Protein AF-A0A7S1Y9F1-F1 (afdb_monomer_lite)

Organism: NCBI:txid210454

Sequence (113 aa):
LQRNHETAYEVALETCVLLKNDDQVLPLDAHKIQKFAVVGNFAKYPRYQGMGSSQVLASKVDNALDSFLHALSGRADNTFALDETLFIQGPKELHFAAGYNEDEAGDNEESVR

Radius of gyration: 18.13 Å; chains: 1; bounding box: 46×38×48 Å

Secondary structure (DSSP, 8-state):
-HHHHHHHHHHHHHH------GGG--S--TTT-SEEEEESGGGTS---S-SSTT----S----HHHHHHHHHTTT-EEEEESSS-----STT---------GGGS--------

pLDDT: mean 73.53, std 22.89, range [33.09, 97.5]

Foldseek 3Di:
DVVVVVVVVVVVVVPDDDPDQPPNPPPDDLQPAAEDEDEEQCQCVPDPDDDDPPDDDDPDDDHNVVVVCVVNPPHYQYAYDHDDDDDDDDRDDHDDDDDDDPVPPDPPPPPDD

InterPro domains:
  IPR002772 Glycoside hydrolase family 3 C-terminal domain [PF01915] (17-85)
  IPR036881 Glycoside hydrolase family 3 C-terminal domain superfamily [G3DSA:3.40.50.1700] (2-111)
  IPR036881 Glycoside hydrolase family 3 C-terminal domain superfamily [SSF52279] (17-76)

Structure (mmCIF, N/CA/C/O backbone):
data_AF-A0A7S1Y9F1-F1
#
_entry.id   AF-A0A7S1Y9F1-F1
#
loop_
_atom_site.group_PDB
_atom_site.id
_atom_site.type_symbol
_atom_site.label_atom_id
_atom_site.label_alt_id
_atom_site.label_comp_id
_atom_site.label_asym_id
_atom_site.label_entity_id
_atom_site.label_seq_id
_atom_site.pdbx_PDB_ins_code
_atom_site.Cartn_x
_atom_site.Cartn_y
_atom_site.Cartn_z
_atom_site.occupancy
_atom_site.B_iso_or_equiv
_atom_site.auth_seq_id
_atom_site.auth_comp_id
_atom_site.auth_asym_id
_atom_site.auth_atom_id
_atom_site.pdbx_PDB_model_num
ATOM 1 N N . LEU A 1 1 ? 15.638 14.405 -1.990 1.00 70.94 1 LEU A N 1
ATOM 2 C CA . LEU A 1 1 ? 15.099 13.100 -1.541 1.00 70.94 1 LEU A CA 1
ATOM 3 C C . LEU A 1 1 ? 13.605 13.191 -1.255 1.00 70.94 1 LEU A C 1
ATOM 5 O O . LEU A 1 1 ? 12.861 12.536 -1.964 1.00 70.94 1 LEU A O 1
ATOM 9 N N . GLN A 1 2 ? 13.162 14.064 -0.342 1.00 80.75 2 GLN A N 1
ATOM 10 C CA . GLN A 1 2 ? 11.734 14.254 -0.039 1.00 80.75 2 GLN A CA 1
ATOM 11 C C . GLN A 1 2 ? 10.877 14.574 -1.281 1.00 80.75 2 GLN A C 1
ATOM 13 O O . GLN A 1 2 ? 9.926 13.859 -1.561 1.00 80.75 2 GLN A O 1
ATOM 18 N N . ARG A 1 3 ? 11.306 15.542 -2.105 1.00 89.25 3 ARG A N 1
ATOM 19 C CA . ARG A 1 3 ? 10.607 15.910 -3.350 1.00 89.25 3 ARG A CA 1
ATOM 20 C C . ARG A 1 3 ? 10.457 14.756 -4.352 1.00 89.25 3 ARG A C 1
ATOM 22 O O . ARG A 1 3 ? 9.434 14.650 -5.007 1.00 89.25 3 ARG A O 1
ATOM 29 N N . ASN A 1 4 ? 11.456 13.874 -4.459 1.00 91.06 4 ASN A N 1
ATOM 30 C CA . ASN A 1 4 ? 11.378 12.715 -5.360 1.00 91.06 4 ASN A CA 1
ATOM 31 C C . ASN A 1 4 ? 10.375 11.683 -4.837 1.00 91.06 4 ASN A C 1
ATOM 33 O O . ASN A 1 4 ? 9.670 11.057 -5.619 1.00 91.06 4 ASN A O 1
ATOM 37 N N . HIS A 1 5 ? 10.334 11.502 -3.517 1.00 92.88 5 HIS A N 1
ATOM 38 C CA . HIS A 1 5 ? 9.402 10.593 -2.870 1.00 92.88 5 HIS A CA 1
ATOM 39 C C . HIS A 1 5 ? 7.953 11.094 -2.978 1.00 92.88 5 HIS A C 1
ATOM 41 O O . HIS A 1 5 ? 7.072 10.306 -3.293 1.00 92.88 5 HIS A O 1
ATOM 47 N N . GLU A 1 6 ? 7.723 12.399 -2.812 1.00 95.19 6 GLU A N 1
ATOM 48 C CA . GLU A 1 6 ? 6.414 13.035 -3.023 1.00 95.19 6 GLU A CA 1
ATOM 49 C C . GLU A 1 6 ? 5.922 12.858 -4.463 1.00 95.19 6 GLU A C 1
ATOM 51 O O . GLU A 1 6 ? 4.816 12.375 -4.671 1.00 95.19 6 GLU A O 1
ATOM 56 N N . THR A 1 7 ? 6.767 13.136 -5.462 1.00 95.12 7 THR A N 1
ATOM 57 C CA . THR A 1 7 ? 6.400 12.912 -6.869 1.00 95.12 7 THR A CA 1
ATOM 58 C C . THR A 1 7 ? 6.125 11.435 -7.166 1.00 95.12 7 THR A C 1
ATOM 60 O O . THR A 1 7 ? 5.168 11.119 -7.866 1.00 95.12 7 THR A O 1
ATOM 63 N N . ALA A 1 8 ? 6.927 10.507 -6.632 1.00 94.12 8 ALA A N 1
ATOM 64 C CA . ALA A 1 8 ? 6.673 9.076 -6.803 1.00 94.12 8 ALA A CA 1
ATOM 65 C C . ALA A 1 8 ? 5.339 8.646 -6.167 1.00 94.12 8 ALA A C 1
ATOM 67 O O . ALA A 1 8 ? 4.625 7.826 -6.740 1.00 94.12 8 ALA A O 1
ATOM 68 N N . TYR A 1 9 ? 4.993 9.218 -5.011 1.00 93.81 9 TYR A N 1
ATOM 69 C CA . TYR A 1 9 ? 3.716 8.990 -4.341 1.00 93.81 9 TYR A CA 1
ATOM 70 C C . TYR A 1 9 ? 2.530 9.520 -5.164 1.00 93.81 9 TYR A C 1
ATOM 72 O O . TYR A 1 9 ? 1.561 8.792 -5.358 1.00 93.81 9 TYR A O 1
ATOM 80 N N . GLU A 1 10 ? 2.624 10.736 -5.710 1.00 96.62 10 GLU A N 1
ATOM 81 C CA . GLU A 1 10 ? 1.600 11.312 -6.599 1.00 96.62 10 GLU A CA 1
ATOM 82 C C . GLU A 1 10 ? 1.363 10.428 -7.831 1.00 96.62 10 GLU A C 1
ATOM 84 O O . GLU A 1 10 ? 0.230 10.042 -8.114 1.00 96.62 10 GLU A O 1
ATOM 89 N N . VAL A 1 11 ? 2.438 10.013 -8.508 1.00 96.31 11 VAL A N 1
ATOM 90 C CA . VAL A 1 11 ? 2.342 9.119 -9.671 1.00 96.31 11 VAL A CA 1
ATOM 91 C C . VAL A 1 11 ? 1.724 7.771 -9.288 1.00 96.31 11 VAL A C 1
ATOM 93 O O . VAL A 1 11 ? 0.899 7.242 -10.031 1.00 96.31 11 VAL A O 1
ATOM 96 N N . ALA A 1 12 ? 2.075 7.204 -8.130 1.00 94.12 12 ALA A N 1
ATOM 97 C CA . ALA A 1 12 ? 1.485 5.949 -7.663 1.00 94.12 12 ALA A CA 1
ATOM 98 C C . ALA A 1 12 ? -0.032 6.071 -7.424 1.00 94.12 12 ALA A C 1
ATOM 100 O O . ALA A 1 12 ? -0.776 5.147 -7.758 1.00 94.12 12 ALA A O 1
ATOM 101 N N . LEU A 1 13 ? -0.504 7.210 -6.902 1.00 94.31 13 LEU A N 1
ATOM 102 C CA . LEU A 1 13 ? -1.935 7.471 -6.714 1.00 94.31 13 LEU A CA 1
ATOM 103 C C . LEU A 1 13 ? -2.689 7.581 -8.044 1.00 94.31 13 LEU A C 1
ATOM 105 O O . LEU A 1 13 ? -3.802 7.074 -8.151 1.00 94.31 13 LEU A O 1
ATOM 109 N N . GLU A 1 14 ? -2.086 8.211 -9.052 1.00 96.94 14 GLU A N 1
ATOM 110 C CA . GLU A 1 14 ? -2.716 8.418 -10.364 1.00 96.94 14 GLU A CA 1
ATOM 111 C C . GLU A 1 14 ? -2.686 7.176 -11.266 1.00 96.94 14 GLU A C 1
ATOM 113 O O . GLU A 1 14 ? -3.464 7.077 -12.215 1.00 96.94 14 GLU A O 1
ATOM 118 N N . THR A 1 15 ? -1.796 6.222 -10.986 1.00 96.25 15 THR A N 1
ATOM 119 C CA . THR A 1 15 ? -1.592 5.027 -11.825 1.00 96.25 15 THR A CA 1
ATOM 120 C C . THR A 1 15 ? -2.247 3.761 -11.274 1.00 96.25 15 THR A C 1
ATOM 122 O O . THR A 1 15 ? -2.356 2.768 -11.996 1.00 96.25 15 THR A O 1
ATOM 125 N N . CYS A 1 16 ? -2.727 3.774 -10.027 1.00 95.50 16 CYS A N 1
ATOM 126 C CA . CYS A 1 16 ? -3.518 2.677 -9.472 1.00 95.50 16 CYS A CA 1
ATOM 127 C C . CYS A 1 16 ? -4.878 2.551 -10.178 1.00 95.50 16 CYS A C 1
ATOM 129 O O . CYS A 1 16 ? -5.620 3.522 -10.305 1.00 95.50 16 CYS A O 1
ATOM 131 N N . VAL A 1 17 ? -5.247 1.329 -10.578 1.00 96.94 17 VAL A N 1
ATOM 132 C CA . VAL A 1 17 ? -6.520 1.050 -11.262 1.00 96.94 17 VAL A CA 1
ATOM 133 C C . VAL A 1 17 ? -7.415 0.173 -10.390 1.00 96.94 17 VAL A C 1
ATOM 135 O O . VAL A 1 17 ? -7.059 -0.952 -10.039 1.00 96.94 17 VAL A O 1
ATOM 138 N N . LEU A 1 18 ? -8.612 0.669 -10.070 1.00 96.75 18 LEU A N 1
ATOM 139 C CA . LEU A 1 18 ? -9.650 -0.100 -9.386 1.00 96.75 18 LEU A CA 1
ATOM 140 C C . LEU A 1 18 ? -10.322 -1.060 -10.375 1.00 96.75 18 LEU A C 1
ATOM 142 O O . LEU A 1 18 ? -11.156 -0.651 -11.178 1.00 96.75 18 LEU A O 1
ATOM 146 N N . LEU A 1 19 ? -9.956 -2.340 -10.315 1.00 97.50 19 LEU A N 1
ATOM 147 C CA . LEU A 1 19 ? -10.472 -3.353 -11.244 1.00 97.50 19 LEU A CA 1
ATOM 148 C C . LEU A 1 19 ? -11.886 -3.833 -10.893 1.00 97.50 19 LEU A C 1
ATOM 150 O O . LEU A 1 19 ? -12.659 -4.182 -11.781 1.00 97.50 19 LEU A O 1
ATOM 154 N N . LYS A 1 20 ? -12.216 -3.883 -9.598 1.00 96.25 20 LYS A N 1
ATOM 155 C CA . LYS A 1 20 ? -13.479 -4.420 -9.086 1.00 96.25 20 LYS A CA 1
ATOM 156 C C . LYS A 1 20 ? -13.906 -3.676 -7.822 1.00 96.25 20 LYS A C 1
ATOM 158 O O . LYS A 1 20 ? -13.077 -3.448 -6.946 1.00 96.25 20 LYS A O 1
ATOM 163 N N . ASN A 1 21 ? -15.190 -3.332 -7.725 1.00 97.25 21 ASN A N 1
ATOM 164 C CA . ASN A 1 21 ? -15.789 -2.710 -6.540 1.00 97.25 21 ASN A CA 1
ATOM 165 C C . ASN A 1 21 ? -17.288 -3.033 -6.446 1.00 97.25 21 ASN A C 1
ATOM 167 O O . ASN A 1 21 ? -18.141 -2.150 -6.546 1.00 97.25 21 ASN A O 1
ATOM 171 N N . ASP A 1 22 ? -17.600 -4.319 -6.308 1.00 97.25 22 ASP A N 1
ATOM 172 C CA . ASP A 1 22 ? -18.970 -4.765 -6.047 1.00 97.25 22 ASP A CA 1
ATOM 173 C C . ASP A 1 22 ? -19.410 -4.270 -4.660 1.00 97.25 22 ASP A C 1
ATOM 175 O O . ASP A 1 22 ? -18.573 -4.028 -3.789 1.00 97.25 22 ASP A O 1
ATOM 179 N N . ASP A 1 23 ? -20.715 -4.088 -4.459 1.00 95.88 23 ASP A N 1
ATOM 180 C CA . ASP A 1 23 ? -21.318 -3.695 -3.174 1.00 95.88 23 ASP A CA 1
ATOM 181 C C . ASP A 1 23 ? -20.786 -2.391 -2.550 1.00 95.88 23 ASP A C 1
ATOM 183 O O . ASP A 1 23 ? -21.036 -2.116 -1.378 1.00 95.88 23 ASP A O 1
ATOM 187 N N . GLN A 1 24 ? -20.090 -1.558 -3.334 1.00 94.94 24 GLN A N 1
ATOM 188 C CA . GLN A 1 24 ? -19.498 -0.296 -2.872 1.00 94.94 24 GLN A CA 1
ATOM 189 C C . GLN A 1 24 ? -18.584 -0.493 -1.648 1.00 94.94 24 GLN A C 1
ATOM 191 O O . GLN A 1 24 ? -18.576 0.324 -0.728 1.00 94.94 24 GLN A O 1
ATOM 196 N N . VAL A 1 25 ? -17.810 -1.586 -1.634 1.00 93.69 25 VAL A N 1
ATOM 197 C CA . VAL A 1 25 ? -16.876 -1.906 -0.539 1.00 93.69 25 VAL A CA 1
ATOM 198 C C . VAL A 1 25 ? -15.841 -0.793 -0.338 1.00 93.69 25 VAL A C 1
ATOM 200 O O . VAL A 1 25 ? -15.448 -0.512 0.794 1.00 93.69 25 VAL A O 1
ATOM 203 N N . LEU A 1 26 ? -15.408 -0.148 -1.424 1.00 94.81 26 LEU A N 1
ATOM 204 C CA . LEU A 1 26 ? -14.555 1.038 -1.393 1.00 94.81 26 LEU A CA 1
ATOM 205 C C . LEU A 1 26 ? -15.340 2.308 -1.776 1.00 94.81 26 LEU A C 1
ATOM 207 O O . LEU A 1 26 ? -16.189 2.242 -2.673 1.00 94.81 26 LEU A O 1
ATOM 211 N N . PRO A 1 27 ? -15.008 3.476 -1.182 1.00 93.62 27 PRO A N 1
ATOM 212 C CA . PRO A 1 27 ? -13.928 3.705 -0.213 1.00 93.62 27 PRO A CA 1
ATOM 213 C C . PRO A 1 27 ? -14.250 3.184 1.194 1.00 93.62 27 PRO A C 1
ATOM 215 O O . PRO A 1 27 ? -15.402 3.170 1.622 1.00 93.62 27 PRO A O 1
ATOM 218 N N . LEU A 1 28 ? -13.210 2.804 1.940 1.00 90.12 28 LEU A N 1
ATOM 219 C CA . LEU A 1 28 ? -13.362 2.414 3.340 1.00 90.12 28 LEU A CA 1
ATOM 220 C C . LEU A 1 28 ? -13.718 3.626 4.209 1.00 90.12 28 LEU A C 1
ATOM 222 O O . LEU A 1 28 ? -13.066 4.669 4.141 1.00 90.12 28 LEU A O 1
ATOM 226 N N . ASP A 1 29 ? -14.704 3.461 5.088 1.00 88.25 29 ASP A N 1
ATOM 227 C CA . ASP A 1 29 ? -15.050 4.453 6.105 1.00 88.25 29 ASP A CA 1
ATOM 228 C C . ASP A 1 29 ? -14.270 4.177 7.399 1.00 88.25 29 ASP A C 1
ATOM 230 O O . ASP A 1 29 ? -14.635 3.310 8.198 1.00 88.25 29 ASP A O 1
ATOM 234 N N . ALA A 1 30 ? -13.199 4.942 7.619 1.00 82.94 30 ALA A N 1
ATOM 235 C CA . ALA A 1 30 ? -12.338 4.824 8.797 1.00 82.94 30 ALA A CA 1
ATOM 236 C C . ALA A 1 30 ? -13.083 4.995 10.135 1.00 82.94 30 ALA A C 1
ATOM 238 O O . ALA A 1 30 ? -12.602 4.515 11.158 1.00 82.94 30 ALA A O 1
ATOM 239 N N . HIS A 1 31 ? -14.254 5.644 10.152 1.00 83.81 31 HIS A N 1
ATOM 240 C CA . HIS A 1 31 ? -15.064 5.789 11.366 1.00 83.81 31 HIS A CA 1
ATOM 241 C C . HIS A 1 31 ? -15.887 4.541 11.694 1.00 83.81 31 HIS A C 1
ATOM 243 O O . HIS A 1 31 ? -16.317 4.376 12.835 1.00 83.81 31 HIS A O 1
ATOM 249 N N . LYS A 1 32 ? -16.120 3.668 10.709 1.00 85.69 32 LYS A N 1
ATOM 250 C CA . LYS A 1 32 ? -16.879 2.421 10.879 1.00 85.69 32 LYS A CA 1
ATOM 251 C C . LYS A 1 32 ? -15.982 1.206 11.100 1.00 85.69 32 LYS A C 1
ATOM 253 O O . LYS A 1 32 ? -16.472 0.160 11.526 1.00 85.69 32 LYS A O 1
ATOM 258 N N . ILE A 1 33 ? -14.684 1.332 10.837 1.00 83.62 33 ILE A N 1
ATOM 259 C CA . ILE A 1 33 ? -13.714 0.260 11.049 1.00 83.62 33 ILE A CA 1
ATOM 260 C C . ILE A 1 33 ? -13.412 0.152 12.544 1.00 83.62 33 ILE A C 1
ATOM 262 O O . ILE A 1 33 ? -12.666 0.949 13.098 1.00 83.62 33 ILE A O 1
ATOM 266 N N . GLN A 1 34 ? -13.988 -0.859 13.193 1.00 80.94 34 GLN A N 1
ATOM 267 C CA . GLN A 1 34 ? -13.663 -1.207 14.584 1.00 80.94 34 GLN A CA 1
ATOM 268 C C . GLN A 1 34 ? -12.530 -2.230 14.666 1.00 80.94 34 GLN A C 1
ATOM 270 O O . GLN A 1 34 ? -11.790 -2.253 15.644 1.00 80.94 34 GLN A O 1
ATOM 275 N N . LYS A 1 35 ? -12.420 -3.088 13.647 1.00 81.00 35 LYS A N 1
ATOM 276 C CA . LYS A 1 35 ? -11.432 -4.161 13.524 1.00 81.00 35 LYS A CA 1
ATOM 277 C C . LYS A 1 35 ? -11.021 -4.301 12.073 1.00 81.00 35 LYS A C 1
ATOM 279 O O . LYS A 1 35 ? -11.874 -4.228 11.189 1.00 81.00 35 LYS A O 1
ATOM 284 N N . PHE A 1 36 ? -9.739 -4.536 11.839 1.00 79.25 36 PHE A N 1
ATOM 285 C CA . PHE A 1 36 ? -9.222 -4.827 10.509 1.00 79.25 36 PHE A CA 1
ATOM 286 C C . PHE A 1 36 ? -8.109 -5.869 10.578 1.00 79.25 36 PHE A C 1
ATOM 288 O O . PHE A 1 36 ? -7.429 -6.001 11.596 1.00 79.25 36 PHE A O 1
ATOM 295 N N . ALA A 1 37 ? -7.946 -6.594 9.475 1.00 82.06 37 ALA A N 1
ATOM 296 C CA . ALA A 1 37 ? -6.839 -7.504 9.248 1.00 82.06 37 ALA A CA 1
ATOM 297 C C . ALA A 1 37 ? -6.143 -7.112 7.945 1.00 82.06 37 ALA A C 1
ATOM 299 O O . ALA A 1 37 ? -6.804 -6.814 6.950 1.00 82.06 37 ALA A O 1
ATOM 300 N N . VAL A 1 38 ? -4.813 -7.116 7.961 1.00 81.25 38 VAL A N 1
ATOM 301 C CA . VAL A 1 38 ? -3.982 -6.960 6.764 1.00 81.25 38 VAL A CA 1
ATOM 302 C C . VAL A 1 38 ? -3.284 -8.292 6.531 1.00 81.25 38 VAL A C 1
ATOM 304 O O . VAL A 1 38 ? -2.665 -8.813 7.458 1.00 81.25 38 VAL A O 1
ATOM 307 N N . VAL A 1 39 ? -3.428 -8.841 5.323 1.00 83.19 39 VAL A N 1
ATOM 308 C CA . VAL A 1 39 ? -2.925 -10.169 4.949 1.00 83.19 39 VAL A CA 1
ATOM 309 C C . VAL A 1 39 ? -2.028 -10.050 3.721 1.00 83.19 39 VAL A C 1
ATOM 311 O O . VAL A 1 39 ? -2.379 -9.374 2.754 1.00 83.19 39 VAL A O 1
ATOM 314 N N . GLY A 1 40 ? -0.886 -10.735 3.768 1.00 80.88 40 GLY A N 1
ATOM 315 C CA . GLY A 1 40 ? 0.061 -10.869 2.659 1.00 80.88 40 GLY A CA 1
ATOM 316 C C . GLY A 1 40 ? 1.417 -10.212 2.934 1.00 80.88 40 GLY A C 1
ATOM 317 O O . GLY A 1 40 ? 1.498 -9.131 3.515 1.00 80.88 40 GLY A O 1
ATOM 318 N N . ASN A 1 41 ? 2.497 -10.857 2.480 1.00 84.56 41 ASN A N 1
ATOM 319 C CA . ASN A 1 41 ? 3.879 -10.461 2.786 1.00 84.56 41 ASN A CA 1
ATOM 320 C C . ASN A 1 41 ? 4.215 -9.021 2.335 1.00 84.56 41 ASN A C 1
ATOM 322 O O . ASN A 1 41 ? 4.843 -8.245 3.061 1.00 84.56 41 ASN A O 1
ATOM 326 N N . PHE A 1 42 ? 3.705 -8.610 1.168 1.00 89.00 42 PHE A N 1
ATOM 327 C CA . PHE A 1 42 ? 3.949 -7.274 0.612 1.00 89.00 42 PHE A CA 1
ATOM 328 C C . PHE A 1 42 ? 3.291 -6.131 1.387 1.00 89.00 42 PHE A C 1
ATOM 330 O O . PHE A 1 42 ? 3.633 -4.970 1.159 1.00 89.00 42 PHE A O 1
ATOM 337 N N . ALA A 1 43 ? 2.397 -6.431 2.333 1.00 86.56 43 ALA A N 1
ATOM 338 C CA . ALA A 1 43 ? 1.854 -5.413 3.217 1.00 86.56 43 ALA A CA 1
ATOM 339 C C . ALA A 1 43 ? 2.942 -4.773 4.089 1.00 86.56 43 ALA A C 1
ATOM 341 O O . ALA A 1 43 ? 2.888 -3.565 4.314 1.00 86.56 43 ALA A O 1
ATOM 342 N N . LYS A 1 44 ? 3.927 -5.561 4.549 1.00 88.56 44 LYS A N 1
ATOM 343 C CA . LYS A 1 44 ? 5.073 -5.081 5.340 1.00 88.56 44 LYS A CA 1
ATOM 344 C C . LYS A 1 44 ? 6.357 -4.970 4.520 1.00 88.56 44 LYS A C 1
ATOM 346 O O . LYS A 1 44 ? 7.129 -4.042 4.755 1.00 88.56 44 LYS A O 1
ATOM 351 N N . TYR A 1 45 ? 6.558 -5.861 3.550 1.00 89.62 45 TYR A N 1
ATOM 352 C CA . TYR A 1 45 ? 7.747 -5.911 2.694 1.00 89.62 45 TYR A CA 1
ATOM 353 C C . TYR A 1 45 ? 7.380 -5.586 1.236 1.00 89.62 45 TYR A C 1
ATOM 355 O 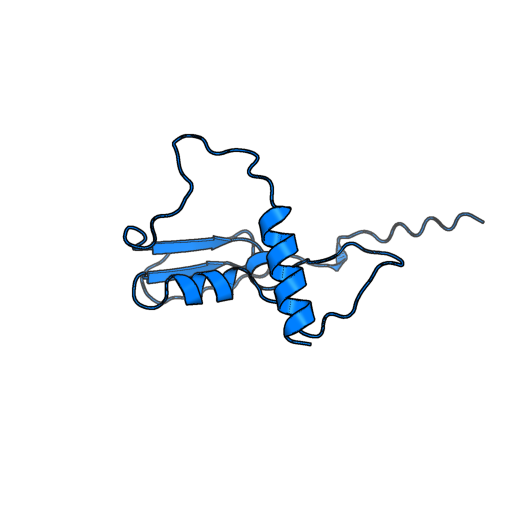O . TYR A 1 45 ? 7.244 -6.488 0.411 1.00 89.62 45 TYR A O 1
ATOM 363 N N . PRO A 1 46 ? 7.142 -4.306 0.903 1.00 91.56 46 PRO A N 1
ATOM 364 C CA . PRO A 1 46 ? 6.544 -3.907 -0.365 1.00 91.56 46 PRO A CA 1
ATOM 365 C C . PRO A 1 46 ? 7.445 -4.217 -1.561 1.00 91.56 46 PRO A C 1
ATOM 367 O O . PRO A 1 46 ? 8.630 -3.879 -1.588 1.00 91.56 46 PRO A O 1
ATOM 370 N N . ARG A 1 47 ? 6.838 -4.764 -2.615 1.00 90.75 47 ARG A N 1
ATOM 371 C CA . ARG A 1 47 ? 7.457 -4.872 -3.936 1.00 90.75 47 ARG A CA 1
ATOM 372 C C . ARG A 1 47 ? 7.093 -3.643 -4.769 1.00 90.75 47 ARG A C 1
ATOM 374 O O . ARG A 1 47 ? 5.985 -3.553 -5.282 1.00 90.75 47 ARG A O 1
ATOM 381 N N . TYR A 1 48 ? 8.030 -2.708 -4.911 1.00 90.50 48 TYR A N 1
ATOM 382 C CA . TYR A 1 48 ? 7.820 -1.450 -5.646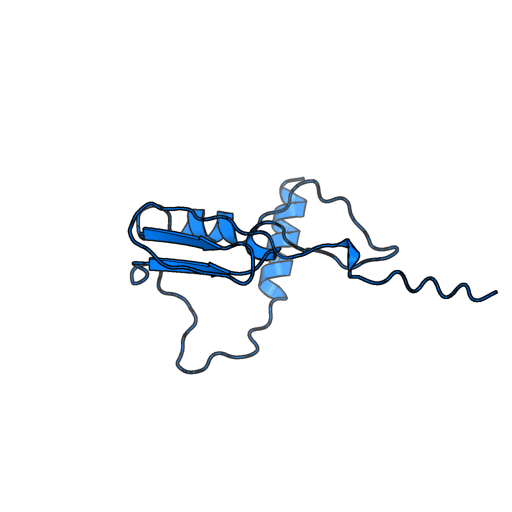 1.00 90.50 48 TYR A CA 1
ATOM 383 C C . TYR A 1 48 ? 8.409 -1.447 -7.066 1.00 90.50 48 TYR A C 1
ATOM 385 O O . TYR A 1 48 ? 8.207 -0.493 -7.811 1.00 90.50 48 TYR A O 1
ATOM 393 N N . GLN A 1 49 ? 9.151 -2.491 -7.447 1.00 90.44 49 GLN A N 1
ATOM 394 C CA . GLN A 1 49 ? 9.772 -2.604 -8.767 1.00 90.44 49 GLN A CA 1
ATOM 395 C C . GLN A 1 49 ? 9.852 -4.054 -9.258 1.00 90.44 49 GLN A C 1
ATOM 397 O O . GLN A 1 49 ? 9.770 -5.012 -8.480 1.00 90.44 49 GLN A O 1
ATOM 402 N N . GLY A 1 50 ? 10.004 -4.201 -10.575 1.00 89.06 50 GLY A N 1
ATOM 403 C CA . GLY A 1 50 ? 10.317 -5.471 -11.226 1.00 89.06 50 GLY A CA 1
ATOM 404 C C . GLY A 1 50 ? 11.793 -5.862 -11.086 1.00 89.06 50 GLY A C 1
ATOM 405 O O . GLY A 1 50 ? 12.585 -5.181 -10.436 1.00 89.06 50 GLY A O 1
ATOM 406 N N . MET A 1 51 ? 12.158 -6.977 -11.714 1.00 87.62 51 MET A N 1
ATOM 407 C CA . MET A 1 51 ? 13.549 -7.431 -11.826 1.00 87.62 51 MET A CA 1
ATOM 408 C C . MET A 1 51 ? 14.173 -6.936 -13.139 1.00 87.62 51 MET A C 1
ATOM 410 O O . MET A 1 51 ? 13.454 -6.593 -14.077 1.00 87.62 51 MET A O 1
ATOM 414 N N . GLY A 1 52 ? 15.506 -6.919 -13.212 1.00 89.12 52 GLY A N 1
ATOM 415 C CA . GLY A 1 52 ? 16.259 -6.588 -14.427 1.00 89.12 52 GLY A CA 1
ATOM 416 C C . GLY A 1 52 ? 16.991 -5.247 -14.364 1.00 89.12 52 GLY A C 1
ATOM 417 O O . GLY A 1 52 ? 17.197 -4.675 -13.296 1.00 89.12 52 GLY A O 1
ATOM 418 N N . SER A 1 53 ? 17.395 -4.731 -15.526 1.00 91.50 53 SER A N 1
ATOM 419 C CA . SER A 1 53 ? 18.280 -3.558 -15.640 1.00 91.50 53 SER A CA 1
ATOM 420 C C . SER A 1 53 ? 17.683 -2.240 -15.135 1.00 91.50 53 SER A C 1
ATOM 422 O O . SER A 1 53 ? 18.397 -1.248 -15.033 1.00 91.50 53 SER A O 1
ATOM 424 N N . SER A 1 54 ? 16.383 -2.207 -14.838 1.00 89.75 54 SER A N 1
ATOM 425 C CA . SER A 1 54 ? 15.670 -1.022 -14.346 1.00 89.75 54 SER A CA 1
ATOM 426 C C . SER A 1 54 ? 15.579 -0.954 -12.819 1.00 89.75 54 SER A C 1
ATOM 428 O O . SER A 1 54 ? 14.792 -0.166 -12.300 1.00 89.75 54 SER A O 1
ATOM 430 N N . GLN A 1 55 ? 16.348 -1.770 -12.092 1.00 90.12 55 GLN A N 1
ATOM 431 C CA . GLN A 1 55 ? 16.382 -1.713 -10.633 1.00 90.12 55 GLN A CA 1
ATOM 432 C C . GLN A 1 55 ? 16.918 -0.369 -10.132 1.00 90.12 55 GLN A C 1
ATOM 434 O O . GLN A 1 55 ? 17.988 0.098 -10.524 1.00 90.12 55 GLN A O 1
ATOM 439 N N . VAL A 1 56 ? 16.173 0.223 -9.206 1.00 88.94 56 VAL A N 1
ATOM 440 C CA . VAL A 1 56 ? 16.525 1.450 -8.500 1.00 88.94 56 VAL A CA 1
ATOM 441 C C . VAL A 1 56 ? 16.657 1.137 -7.014 1.00 88.94 56 VAL A C 1
ATOM 443 O O . VAL A 1 56 ? 15.832 0.435 -6.432 1.00 88.94 56 VAL A O 1
ATOM 446 N N . LEU A 1 57 ? 17.692 1.682 -6.375 1.00 88.94 57 LEU A N 1
ATOM 447 C CA . LEU A 1 57 ? 17.841 1.644 -4.920 1.00 88.94 57 LEU A CA 1
ATOM 448 C C . LEU A 1 57 ? 17.111 2.844 -4.311 1.00 88.94 57 LEU A C 1
ATOM 450 O O . LEU A 1 57 ? 17.641 3.956 -4.266 1.00 88.94 57 LEU A O 1
ATOM 454 N N . ALA A 1 58 ? 15.869 2.632 -3.874 1.00 90.50 58 ALA A N 1
ATOM 455 C CA . ALA A 1 58 ? 15.070 3.683 -3.256 1.00 90.50 58 ALA A CA 1
ATOM 456 C C . ALA A 1 58 ? 15.613 4.058 -1.865 1.00 90.50 58 ALA A C 1
ATOM 458 O O . ALA A 1 58 ? 15.823 3.203 -1.010 1.00 90.50 58 ALA A O 1
ATOM 459 N N . SER A 1 59 ? 15.784 5.357 -1.605 1.00 91.38 59 SER A N 1
ATOM 460 C CA . SER A 1 59 ? 16.220 5.860 -0.292 1.00 91.38 59 SER A CA 1
ATOM 461 C C . SER A 1 59 ? 15.130 5.795 0.784 1.00 91.38 59 SER A C 1
ATOM 463 O O . SER A 1 59 ? 15.426 5.930 1.967 1.00 91.38 59 SER A O 1
ATOM 465 N N . LYS A 1 60 ? 13.862 5.681 0.373 1.00 92.31 60 LYS A N 1
ATOM 466 C CA . LYS A 1 60 ? 12.688 5.572 1.242 1.00 92.31 60 LYS A CA 1
ATOM 467 C C . LYS A 1 60 ? 11.629 4.728 0.541 1.00 92.31 60 LYS A C 1
ATOM 469 O O . LYS A 1 60 ? 11.351 4.967 -0.633 1.00 92.31 60 LYS A O 1
ATOM 474 N N . VAL A 1 61 ? 11.028 3.798 1.276 1.00 93.50 61 VAL A N 1
ATOM 475 C CA . VAL A 1 61 ? 9.906 2.973 0.823 1.00 93.50 61 VAL A CA 1
ATOM 476 C C . VAL A 1 61 ? 8.888 2.905 1.957 1.00 93.50 61 VAL A C 1
ATOM 478 O O . VAL A 1 61 ? 9.246 2.539 3.075 1.00 93.50 61 VAL A O 1
ATOM 481 N N . ASP A 1 62 ? 7.641 3.280 1.679 1.00 94.25 62 ASP A N 1
ATOM 482 C CA . ASP A 1 62 ? 6.529 3.103 2.616 1.00 94.25 62 ASP A CA 1
ATOM 483 C C . ASP A 1 62 ? 5.856 1.745 2.371 1.00 94.25 62 ASP A C 1
ATOM 485 O O . ASP A 1 62 ? 5.844 1.243 1.245 1.00 94.25 62 ASP A O 1
ATOM 489 N N . ASN A 1 63 ? 5.304 1.139 3.423 1.00 93.69 63 ASN A N 1
ATOM 490 C CA . ASN A 1 63 ? 4.584 -0.132 3.341 1.00 93.69 63 ASN A CA 1
ATOM 491 C C . ASN A 1 63 ? 3.120 0.043 3.758 1.00 93.69 63 ASN A C 1
ATOM 493 O O . ASN A 1 63 ? 2.801 0.869 4.614 1.00 93.69 63 ASN A O 1
ATOM 497 N N . ALA A 1 64 ? 2.236 -0.752 3.153 1.00 91.50 64 ALA A N 1
ATOM 498 C CA . ALA A 1 64 ? 0.796 -0.618 3.341 1.00 91.50 64 ALA A CA 1
ATOM 499 C C . ALA A 1 64 ? 0.371 -0.821 4.803 1.00 91.50 64 ALA A C 1
ATOM 501 O O . ALA A 1 64 ? -0.499 -0.100 5.284 1.00 91.50 64 ALA A O 1
ATOM 502 N N . LEU A 1 65 ? 0.993 -1.762 5.522 1.00 88.81 65 LEU A N 1
A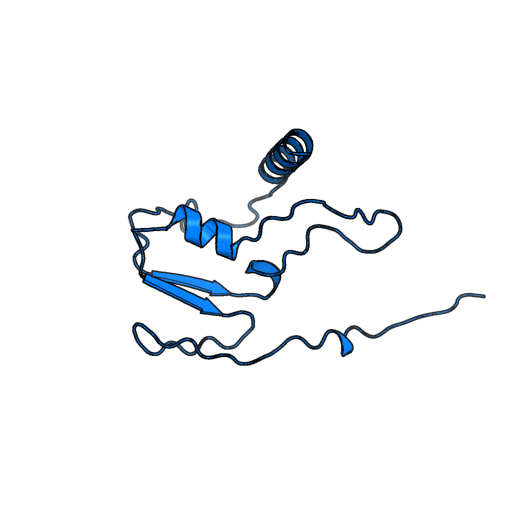TOM 503 C CA . LEU A 1 65 ? 0.679 -2.058 6.920 1.00 88.81 65 LEU A CA 1
ATOM 504 C C . LEU A 1 65 ? 0.875 -0.828 7.816 1.00 88.81 65 LEU A C 1
ATOM 506 O O . LEU A 1 65 ? -0.055 -0.414 8.513 1.00 88.81 65 LEU A O 1
ATOM 510 N N . ASP A 1 66 ? 2.058 -0.218 7.769 1.00 88.88 66 ASP A N 1
ATOM 511 C CA . ASP A 1 66 ? 2.366 0.958 8.582 1.00 88.88 66 ASP A CA 1
ATOM 512 C C . ASP A 1 66 ? 1.496 2.158 8.162 1.00 88.88 66 ASP A C 1
ATOM 514 O O . ASP A 1 66 ? 1.028 2.909 9.020 1.00 88.88 66 ASP A O 1
ATOM 518 N N . SER A 1 67 ? 1.188 2.302 6.865 1.00 90.81 67 SER A N 1
ATOM 519 C CA . SER A 1 67 ? 0.263 3.330 6.368 1.00 90.81 67 SER A CA 1
ATOM 520 C C . SER A 1 67 ? -1.173 3.140 6.876 1.00 90.81 67 SER A C 1
ATOM 522 O O . SER A 1 67 ? -1.794 4.115 7.305 1.00 90.81 67 SER A O 1
ATOM 524 N N . PHE A 1 68 ? -1.701 1.910 6.893 1.00 87.06 68 PHE A N 1
ATOM 525 C CA . PHE A 1 68 ? -3.026 1.608 7.453 1.00 87.06 68 PHE A CA 1
ATOM 526 C C . PHE A 1 68 ? -3.069 1.847 8.961 1.00 87.06 68 PHE A C 1
ATOM 528 O O . PHE A 1 68 ? -4.007 2.468 9.459 1.00 87.06 68 PHE A O 1
ATOM 535 N N . LEU A 1 69 ? -2.038 1.405 9.685 1.00 85.56 69 LEU A N 1
ATOM 536 C CA . LEU A 1 69 ? -1.888 1.658 11.117 1.00 85.56 69 LEU A CA 1
ATOM 537 C C . LEU A 1 69 ? -1.886 3.152 11.431 1.00 85.56 69 LEU A C 1
ATOM 539 O O . LEU A 1 69 ? -2.591 3.590 12.338 1.00 85.56 69 LEU A O 1
ATOM 543 N N . HIS A 1 70 ? -1.130 3.935 10.663 1.00 86.75 70 HIS A N 1
ATOM 544 C CA . HIS A 1 70 ? -1.098 5.382 10.806 1.00 86.75 70 HIS A CA 1
ATOM 545 C C . HIS A 1 70 ? -2.473 6.004 10.515 1.00 86.75 70 HIS A C 1
ATOM 547 O O . HIS A 1 70 ? -2.966 6.791 11.322 1.00 86.75 70 HIS A O 1
ATOM 553 N N . ALA A 1 71 ? -3.140 5.606 9.427 1.00 85.25 71 ALA A N 1
ATOM 554 C CA . ALA A 1 71 ? -4.451 6.139 9.044 1.00 85.25 71 ALA A CA 1
ATOM 555 C C . ALA A 1 71 ? -5.576 5.793 10.042 1.00 85.25 71 ALA A C 1
ATOM 557 O O . ALA A 1 71 ? -6.495 6.589 10.239 1.00 85.25 71 ALA A O 1
ATOM 558 N N . LEU A 1 72 ? -5.501 4.624 10.684 1.00 82.31 72 LEU A N 1
ATOM 559 C CA . LEU A 1 72 ? -6.508 4.121 11.627 1.00 82.31 72 LEU A CA 1
ATOM 560 C C . LEU A 1 72 ? -6.129 4.337 13.101 1.00 82.31 72 LEU A C 1
ATOM 562 O O . LEU A 1 72 ? -6.891 3.965 14.000 1.00 82.31 72 LEU A O 1
ATOM 566 N N . SER A 1 73 ? -4.968 4.941 13.370 1.00 71.50 73 SER A N 1
ATOM 567 C CA . SER A 1 73 ? -4.470 5.145 14.729 1.00 71.50 73 SER A CA 1
ATOM 568 C C . SER A 1 73 ? -5.500 5.900 15.594 1.00 71.50 73 SER A C 1
ATOM 570 O O . SER A 1 73 ? -6.047 6.943 15.222 1.00 71.50 73 SER A O 1
ATOM 572 N N . GLY A 1 74 ? -5.834 5.297 16.744 1.00 64.56 74 GLY A N 1
ATOM 573 C CA . GLY A 1 74 ? -6.830 5.795 17.702 1.00 64.56 74 GLY A CA 1
ATOM 574 C C . GLY A 1 74 ? -8.296 5.417 17.437 1.00 64.56 74 GLY A C 1
ATOM 575 O O . GLY A 1 74 ? -9.162 5.963 18.118 1.00 64.56 74 GLY A O 1
ATOM 576 N N . ARG A 1 75 ? -8.603 4.539 16.464 1.00 64.25 75 ARG A N 1
ATOM 577 C CA . ARG A 1 75 ? -9.996 4.239 16.054 1.00 64.25 75 ARG A CA 1
ATOM 578 C C . ARG A 1 75 ? -10.378 2.756 15.980 1.00 64.25 75 ARG A C 1
ATOM 580 O O . ARG A 1 75 ? -11.567 2.466 16.057 1.00 64.25 75 ARG A O 1
ATOM 587 N N . ALA A 1 76 ? -9.418 1.839 15.858 1.00 60.72 76 ALA A N 1
ATOM 588 C CA . ALA A 1 76 ? -9.693 0.417 15.641 1.00 60.72 76 ALA A CA 1
ATOM 589 C C . ALA A 1 7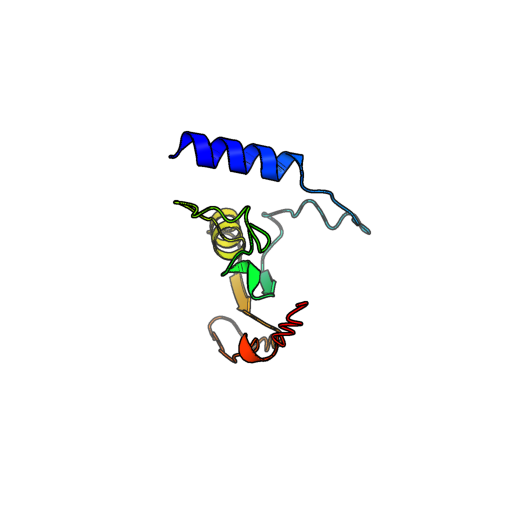6 ? -8.771 -0.500 16.459 1.00 60.72 76 ALA A C 1
ATOM 591 O O . ALA A 1 76 ? -7.584 -0.207 16.622 1.00 60.72 76 ALA A O 1
ATOM 592 N N . ASP A 1 77 ? -9.309 -1.637 16.902 1.00 64.69 77 ASP A N 1
ATOM 593 C CA . ASP A 1 77 ? -8.519 -2.787 17.340 1.00 64.69 77 ASP A CA 1
ATOM 594 C C . ASP A 1 77 ? -7.824 -3.402 16.114 1.00 64.69 77 ASP A C 1
ATOM 596 O O . ASP A 1 77 ? -8.427 -3.540 15.044 1.00 64.69 77 ASP A O 1
ATOM 600 N N . ASN A 1 78 ? -6.555 -3.780 16.252 1.00 60.84 78 ASN A N 1
ATOM 601 C CA . ASN A 1 78 ? -5.733 -4.207 15.127 1.00 60.84 78 ASN A CA 1
ATOM 602 C C . ASN A 1 78 ? -5.230 -5.654 15.265 1.00 60.84 78 ASN A C 1
ATOM 604 O O . ASN A 1 78 ? -4.958 -6.155 16.355 1.00 60.84 78 ASN A O 1
ATOM 608 N N . THR A 1 79 ? -5.149 -6.365 14.141 1.00 59.19 79 THR A N 1
ATOM 609 C CA . THR A 1 79 ? -4.584 -7.719 14.046 1.00 59.19 79 THR A CA 1
ATOM 610 C C . THR A 1 79 ? -3.892 -7.857 12.693 1.00 59.19 79 THR A C 1
ATOM 612 O O . THR A 1 79 ? -4.396 -7.362 11.686 1.00 59.19 79 THR A O 1
ATOM 615 N N . PHE A 1 80 ? -2.729 -8.506 12.655 1.00 57.69 80 PHE A N 1
ATOM 616 C CA . PHE A 1 80 ? -1.888 -8.572 11.458 1.00 57.69 80 PHE A CA 1
ATOM 617 C C . PHE A 1 80 ? -1.379 -9.987 11.223 1.00 57.69 80 PHE A C 1
ATOM 619 O O . PHE A 1 80 ? -0.992 -10.652 12.181 1.00 57.69 80 PHE A O 1
ATOM 626 N N . ALA A 1 81 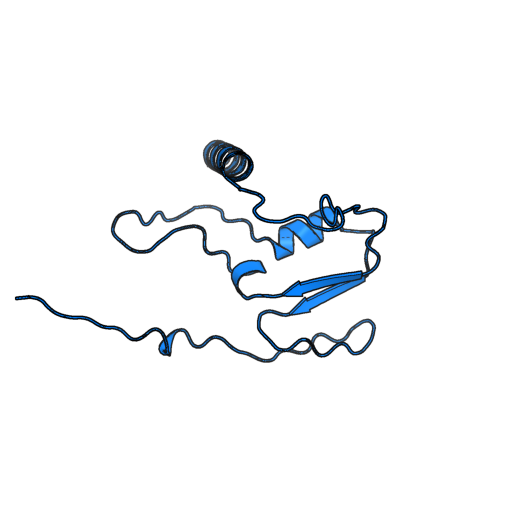? -1.347 -10.407 9.956 1.00 50.03 81 ALA A N 1
ATOM 627 C CA . ALA A 1 81 ? -0.731 -11.656 9.524 1.00 50.03 81 ALA A CA 1
ATOM 628 C C . ALA A 1 81 ? 0.114 -11.406 8.267 1.00 50.03 81 ALA A C 1
ATOM 630 O O . ALA A 1 81 ? -0.351 -10.823 7.285 1.00 50.03 81 ALA A O 1
ATOM 631 N N . LEU A 1 82 ? 1.371 -11.837 8.301 1.00 50.66 82 LEU A N 1
ATOM 632 C CA . LEU A 1 82 ? 2.262 -11.829 7.148 1.00 50.66 82 LEU A CA 1
ATOM 633 C C . LEU A 1 82 ? 2.283 -13.269 6.626 1.00 50.66 82 LEU A C 1
ATOM 635 O O . LEU A 1 82 ? 3.013 -14.076 7.168 1.00 50.66 82 LEU A O 1
ATOM 639 N N . ASP A 1 83 ? 1.430 -13.547 5.633 1.00 53.44 83 ASP A N 1
ATOM 640 C CA . ASP A 1 83 ? 1.136 -14.859 5.010 1.00 53.44 83 ASP A CA 1
ATOM 641 C C . ASP A 1 83 ? 0.035 -15.747 5.652 1.00 53.44 83 ASP A C 1
ATOM 643 O O . ASP A 1 83 ? -0.619 -15.359 6.621 1.00 53.44 83 ASP A O 1
ATOM 647 N N . GLU A 1 84 ? -0.300 -16.839 4.950 1.00 45.09 84 GLU A N 1
ATOM 648 C CA . GLU A 1 84 ? -1.612 -17.474 4.727 1.00 45.09 84 GLU A CA 1
ATOM 649 C C . GLU A 1 84 ? -2.280 -18.167 5.930 1.00 45.09 84 GLU A C 1
ATOM 651 O O . GLU A 1 84 ? -3.229 -18.933 5.753 1.00 45.09 84 GLU A O 1
ATOM 656 N N . THR A 1 85 ? -1.892 -17.867 7.170 1.00 41.75 85 THR A N 1
ATOM 657 C CA . THR A 1 85 ? -2.558 -18.465 8.340 1.00 41.75 85 THR A CA 1
ATOM 658 C C . THR A 1 85 ? -2.984 -17.421 9.370 1.00 41.75 85 THR A C 1
ATOM 660 O O . THR A 1 85 ? -2.241 -17.061 10.277 1.00 41.75 85 THR A O 1
ATOM 663 N N . LEU A 1 86 ? -4.232 -16.947 9.258 1.00 42.00 86 LEU A N 1
ATOM 664 C CA . LEU A 1 86 ? -4.874 -16.104 10.271 1.00 42.00 86 LEU A CA 1
ATOM 665 C C . LEU A 1 86 ? -5.675 -16.977 11.256 1.00 42.00 86 LEU A C 1
ATOM 667 O O . LEU A 1 86 ? -6.828 -17.320 10.994 1.00 42.00 86 LEU A O 1
ATOM 671 N N . PHE A 1 87 ? -5.095 -17.296 12.416 1.00 37.78 87 PHE A N 1
ATOM 672 C CA . PHE A 1 87 ? -5.860 -17.768 13.576 1.00 37.78 87 PHE A CA 1
ATOM 673 C C . PHE A 1 87 ? -6.291 -16.558 14.413 1.00 37.78 87 PHE A C 1
ATOM 675 O O . PHE A 1 87 ? -5.470 -15.897 15.041 1.00 37.78 87 PHE A O 1
ATOM 682 N N . ILE A 1 88 ? -7.590 -16.246 14.421 1.00 40.34 88 ILE A N 1
ATOM 683 C CA . ILE A 1 88 ? -8.143 -15.200 15.290 1.00 40.34 88 ILE A CA 1
ATOM 684 C C . ILE A 1 88 ? -8.434 -15.816 16.666 1.00 40.34 88 ILE A C 1
ATOM 686 O O . ILE A 1 88 ? -9.425 -16.530 16.821 1.00 40.34 88 ILE A O 1
ATOM 690 N N . GLN A 1 89 ? -7.633 -15.487 17.683 1.00 33.38 89 GLN A N 1
ATOM 691 C CA . GLN A 1 89 ? -8.035 -15.630 19.086 1.00 33.38 89 GLN A CA 1
ATOM 692 C C . GLN A 1 89 ? -7.768 -14.346 19.877 1.00 33.38 89 GLN A C 1
ATOM 694 O O . GLN A 1 89 ? -6.662 -14.078 20.321 1.00 33.38 89 GLN A O 1
ATOM 699 N N . GLY A 1 90 ? -8.847 -13.591 20.105 1.00 39.78 90 GLY A N 1
ATOM 700 C CA . GLY A 1 90 ? -8.959 -12.634 21.205 1.00 39.78 90 GLY A CA 1
ATOM 701 C C . GLY A 1 90 ? -8.118 -11.351 21.110 1.00 39.78 90 GLY A C 1
ATOM 702 O O . GLY A 1 90 ? -7.224 -11.212 20.280 1.00 39.78 90 GLY A O 1
ATOM 703 N N . PRO A 1 91 ? -8.435 -10.352 21.952 1.00 38.50 91 PRO A N 1
ATOM 704 C CA . PRO A 1 91 ? -7.672 -9.120 22.006 1.00 38.50 91 PRO A CA 1
ATOM 705 C C . PRO A 1 91 ? -6.339 -9.419 22.701 1.00 38.50 91 PRO A C 1
ATOM 707 O O . PRO A 1 91 ? -6.335 -9.746 23.885 1.00 38.50 91 PRO A O 1
ATOM 710 N N . LYS A 1 92 ? -5.227 -9.234 21.980 1.00 38.28 92 LYS A N 1
ATOM 711 C CA . LYS A 1 92 ? -3.828 -9.305 22.458 1.00 38.28 92 LYS A CA 1
ATOM 712 C C . LYS A 1 92 ? -3.104 -10.654 22.389 1.00 38.28 92 LYS A C 1
ATOM 714 O O . LYS A 1 92 ? -2.330 -10.951 23.295 1.00 38.28 92 LYS A O 1
ATOM 719 N N . GLU A 1 93 ? -3.208 -11.401 21.299 1.00 33.09 93 GLU A N 1
ATOM 720 C CA . GLU A 1 93 ? -2.178 -12.407 21.016 1.00 33.09 93 GLU A CA 1
ATOM 721 C C . GLU A 1 93 ? -1.717 -12.363 19.558 1.00 33.09 93 GLU A C 1
ATOM 723 O O . GLU A 1 93 ? -2.516 -12.416 18.626 1.00 33.09 93 GLU A O 1
ATOM 728 N N . LEU A 1 94 ? -0.402 -12.199 19.388 1.00 37.53 94 LEU A N 1
ATOM 729 C CA . LEU A 1 94 ? 0.289 -12.128 18.107 1.00 37.53 94 LEU A CA 1
ATOM 730 C C . LEU A 1 94 ? 0.959 -13.488 17.892 1.00 37.53 94 LEU A C 1
ATOM 732 O O . LEU A 1 94 ? 1.943 -13.805 18.557 1.00 37.53 94 LEU A O 1
ATOM 736 N N . HIS A 1 95 ? 0.384 -14.310 17.018 1.00 37.16 95 HIS A N 1
ATOM 737 C CA . HIS A 1 95 ? 0.898 -15.643 16.700 1.00 37.16 95 HIS A CA 1
ATOM 738 C C . HIS A 1 95 ? 1.643 -15.589 15.364 1.00 37.16 95 HIS A C 1
ATOM 740 O O . HIS A 1 95 ? 1.093 -15.128 14.367 1.00 37.16 95 HIS A O 1
ATOM 746 N N . PHE A 1 96 ? 2.905 -16.027 15.362 1.00 41.81 96 PHE A N 1
ATOM 747 C CA . PHE A 1 96 ? 3.762 -16.081 14.175 1.00 41.81 96 PHE A CA 1
ATOM 748 C C . PHE A 1 96 ? 3.788 -17.503 13.605 1.00 41.81 96 PHE A C 1
ATOM 750 O O . PHE A 1 96 ? 4.050 -18.455 14.340 1.00 41.81 96 PHE A O 1
ATOM 757 N N . ALA A 1 97 ? 3.616 -17.636 12.294 1.00 42.22 97 ALA A N 1
ATOM 758 C CA . ALA A 1 97 ? 4.041 -18.800 11.523 1.00 42.22 97 ALA A CA 1
ATOM 759 C C . ALA A 1 97 ? 4.581 -18.293 10.179 1.00 42.22 97 ALA A C 1
ATOM 761 O O . ALA A 1 97 ? 4.039 -17.336 9.638 1.00 42.22 97 ALA A O 1
ATOM 762 N N . ALA A 1 98 ? 5.689 -18.865 9.711 1.00 36.47 98 ALA A N 1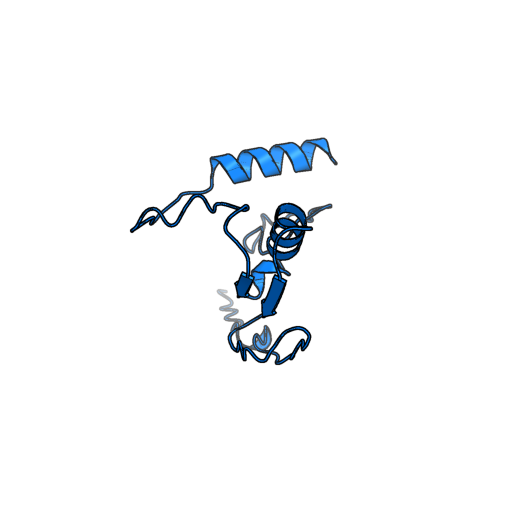
ATOM 763 C CA . ALA A 1 98 ? 6.388 -18.432 8.505 1.00 36.47 98 ALA A CA 1
ATOM 764 C C . ALA A 1 98 ? 5.905 -19.204 7.270 1.00 36.47 98 ALA A C 1
ATOM 766 O O . ALA A 1 98 ? 5.727 -20.421 7.341 1.00 36.47 98 ALA A O 1
ATOM 767 N N . GLY A 1 99 ? 5.802 -18.516 6.140 1.00 36.94 99 GLY A N 1
ATOM 768 C CA . GLY A 1 99 ? 5.393 -19.083 4.864 1.00 36.94 99 GLY A CA 1
ATOM 769 C C . GLY A 1 99 ? 5.616 -18.130 3.686 1.00 36.94 99 GLY A C 1
ATOM 770 O O . GLY A 1 99 ? 4.667 -17.619 3.115 1.00 36.94 99 GLY A O 1
ATOM 771 N N . TYR A 1 100 ? 6.875 -17.948 3.282 1.00 37.22 100 TYR A N 1
ATOM 772 C CA . TYR A 1 100 ? 7.320 -17.795 1.885 1.00 37.22 100 TYR A CA 1
ATOM 773 C C . TYR A 1 100 ? 8.831 -18.085 1.886 1.00 37.22 100 TYR A C 1
ATOM 775 O O . TYR A 1 100 ? 9.617 -17.257 2.342 1.00 37.22 100 TYR A O 1
ATOM 783 N N . ASN A 1 101 ? 9.243 -19.274 1.432 1.00 38.47 101 ASN A N 1
ATOM 784 C CA . ASN A 1 101 ? 10.654 -19.554 1.163 1.00 38.47 101 ASN A CA 1
ATOM 785 C C . ASN A 1 101 ? 10.986 -18.938 -0.201 1.00 38.47 101 ASN A C 1
ATOM 787 O O . ASN A 1 101 ? 10.421 -19.352 -1.212 1.00 38.47 101 ASN A O 1
ATOM 791 N N . GLU A 1 102 ? 11.888 -17.955 -0.239 1.00 44.69 102 GLU A N 1
ATOM 792 C CA . GLU A 1 102 ? 12.412 -17.409 -1.504 1.00 44.69 102 GLU A CA 1
ATOM 793 C C . GLU A 1 102 ? 13.082 -18.504 -2.362 1.00 44.69 102 GLU A C 1
ATOM 795 O O . GLU A 1 102 ? 13.124 -18.387 -3.584 1.00 44.69 102 GLU A O 1
ATOM 800 N N . ASP A 1 103 ? 13.492 -19.612 -1.736 1.00 45.09 103 ASP A N 1
ATOM 801 C CA . ASP A 1 103 ? 14.181 -20.750 -2.352 1.00 45.09 103 ASP A CA 1
ATOM 802 C C . ASP A 1 103 ? 13.321 -21.601 -3.317 1.00 45.09 103 ASP A C 1
ATOM 804 O O . ASP A 1 103 ? 13.856 -22.489 -3.978 1.00 45.09 103 ASP A O 1
ATOM 808 N N . GLU A 1 104 ? 12.006 -21.366 -3.431 1.00 42.84 104 GLU A N 1
ATOM 809 C CA . GLU A 1 104 ? 11.142 -22.085 -4.395 1.00 42.84 104 GLU A CA 1
ATOM 810 C C . GLU A 1 104 ? 10.842 -21.300 -5.686 1.00 42.84 104 GLU A C 1
ATOM 812 O O . GLU A 1 104 ? 10.178 -21.810 -6.594 1.00 42.84 104 GLU A O 1
ATOM 817 N N . ALA A 1 105 ? 11.379 -20.085 -5.835 1.00 45.66 105 ALA A N 1
ATOM 818 C CA . ALA A 1 105 ? 11.434 -19.419 -7.132 1.00 45.66 105 ALA A CA 1
ATOM 819 C C . ALA A 1 105 ? 12.589 -20.023 -7.945 1.00 45.66 105 ALA A C 1
ATOM 821 O O . ALA A 1 105 ? 13.702 -19.515 -7.925 1.00 45.66 105 ALA A O 1
ATOM 822 N N . GLY A 1 106 ? 12.326 -21.146 -8.619 1.00 35.31 106 GLY A N 1
ATOM 823 C CA . GLY A 1 106 ? 13.319 -21.856 -9.423 1.00 35.31 106 GLY A CA 1
ATOM 824 C C . GLY A 1 106 ? 14.116 -20.928 -10.347 1.00 35.31 106 GLY A C 1
ATOM 825 O O . GLY A 1 106 ? 13.560 -20.317 -11.263 1.00 35.31 106 GLY A O 1
ATOM 826 N N . ASP A 1 107 ? 15.427 -20.875 -10.109 1.00 42.31 107 ASP A N 1
ATOM 827 C CA . ASP A 1 107 ? 16.432 -20.362 -11.034 1.00 42.31 107 ASP A CA 1
ATOM 828 C C . ASP A 1 107 ? 16.430 -21.228 -12.301 1.00 42.31 107 ASP A C 1
ATOM 830 O O . ASP A 1 107 ? 17.154 -22.217 -12.417 1.00 42.31 107 ASP A O 1
ATOM 834 N N . ASN A 1 108 ? 15.621 -20.853 -13.288 1.00 39.25 108 ASN A N 1
ATOM 835 C CA . ASN A 1 108 ? 15.816 -21.330 -14.651 1.00 39.25 108 ASN A CA 1
ATOM 836 C C . ASN A 1 108 ? 16.810 -20.395 -15.353 1.00 39.25 108 ASN A C 1
ATOM 838 O O . ASN A 1 108 ? 16.437 -19.600 -16.218 1.00 39.25 108 ASN A O 1
ATOM 842 N N . GLU A 1 109 ? 18.090 -20.496 -14.978 1.00 41.91 109 GLU A N 1
ATOM 843 C CA . GLU A 1 109 ? 19.198 -20.073 -15.838 1.00 41.91 109 GLU A CA 1
ATOM 844 C C . GLU A 1 109 ? 19.242 -20.987 -17.073 1.00 41.91 109 GLU A C 1
ATOM 846 O O . GLU A 1 109 ? 20.015 -21.943 -17.150 1.00 41.91 109 GLU A O 1
ATOM 851 N N . GLU A 1 110 ? 18.418 -20.702 -18.083 1.00 35.00 110 GLU A N 1
ATOM 852 C CA . GLU A 1 110 ? 18.678 -21.231 -19.419 1.00 35.00 110 GLU A CA 1
ATOM 853 C C . GLU A 1 110 ? 19.736 -20.342 -20.086 1.00 35.00 110 GLU A C 1
ATOM 855 O O . GLU A 1 110 ? 19.458 -19.315 -20.707 1.00 35.00 110 GLU A O 1
ATOM 860 N N . SER A 1 111 ? 20.995 -20.737 -19.886 1.00 35.69 111 SER A N 1
ATOM 861 C CA . SER A 1 111 ? 22.154 -20.247 -20.626 1.00 35.69 111 SER A CA 1
ATOM 862 C C . SER A 1 111 ? 21.963 -20.543 -22.116 1.00 35.69 111 SER A C 1
ATOM 864 O O . SER A 1 111 ? 22.263 -21.637 -22.595 1.00 35.69 111 SER A O 1
ATOM 866 N N . VAL A 1 112 ? 21.469 -19.560 -22.867 1.00 37.22 112 VAL A N 1
ATOM 867 C CA . VAL A 1 112 ? 21.557 -19.582 -24.328 1.00 37.22 112 VAL A CA 1
ATOM 868 C C . VAL A 1 112 ? 22.973 -19.147 -24.700 1.00 37.22 112 VAL A C 1
ATOM 870 O O . VAL A 1 112 ? 23.347 -17.986 -24.531 1.00 37.22 112 VAL A O 1
ATOM 873 N N . ARG A 1 113 ? 23.772 -20.122 -25.138 1.00 38.44 113 ARG A N 1
ATOM 874 C CA . ARG A 1 113 ? 25.013 -19.894 -25.886 1.00 38.44 113 ARG A CA 1
ATOM 875 C C . ARG A 1 113 ? 24.717 -19.371 -27.284 1.00 38.44 113 ARG A C 1
ATOM 877 O O . ARG A 1 113 ? 23.720 -19.841 -27.874 1.00 38.44 113 ARG A O 1
#